Protein AF-A0A0M1JIR4-F1 (afdb_monomer)

Sequence (142 aa):
MNTQDIANEKIGNKNISNISNISNSISNQDIFDENAWYAIRTLYLWGQNSNGANVIEERIVAFKAPSYMDAFTKAQEEAEDYAVSGGTEQAYTIHPNQLSYHLDAGELIDGHEVWSELFATEESLDEFYENRYVRYEYQPDP

Radius of gyration: 24.9 Å; Cα contacts (8 Å, |Δi|>4): 207; chains: 1; bounding box: 82×45×40 Å

Foldseek 3Di:
DDDDDDDDDDDDDDDPPPPPPPDPPPDPDFQFDQAWKKKKWKKWFPDADPVRFTKMKIWIWMARGRGVVRVVVVVVVLQQCCQVVVPDPHGIDIDPDMDMDTDPDDDDDHRDTPDMDMDTHNDDPVRCCCVPPPVPDDDDDD

Solvent-accessible surface area (backbone atoms only — not comparable to full-atom values): 8996 Å² total; per-residue (Å²): 139,80,94,76,88,84,74,94,80,89,83,78,95,73,81,94,79,76,75,90,82,78,82,83,71,82,74,90,63,79,75,76,34,83,82,34,36,32,36,37,39,43,37,32,38,70,48,62,51,101,86,69,30,29,31,35,35,45,36,28,33,30,29,70,24,38,41,72,67,55,30,48,54,54,48,50,55,51,49,56,50,46,30,63,64,73,76,57,102,58,66,39,48,70,53,89,73,65,49,81,38,84,45,98,64,78,95,77,58,74,71,35,75,78,46,74,49,80,43,80,36,87,54,53,73,66,55,46,46,41,63,75,64,53,72,76,61,83,75,77,83,130

pLDDT: mean 81.85, std 22.06, range [30.75, 98.38]

Structure (mmCIF, N/CA/C/O backbone):
data_AF-A0A0M1JIR4-F1
#
_entry.id   AF-A0A0M1JIR4-F1
#
loop_
_atom_site.group_PDB
_atom_site.id
_atom_site.type_symbol
_atom_site.label_atom_id
_atom_site.label_alt_id
_atom_site.label_comp_id
_atom_site.label_asym_id
_atom_site.label_entity_id
_atom_site.label_seq_id
_atom_site.pdbx_PDB_ins_code
_atom_site.Cartn_x
_atom_site.Cartn_y
_atom_site.Cartn_z
_atom_site.occupancy
_atom_site.B_iso_or_equiv
_atom_site.auth_seq_id
_atom_site.auth_comp_id
_atom_site.auth_asym_id
_atom_site.auth_atom_id
_atom_site.pdbx_PDB_model_num
ATOM 1 N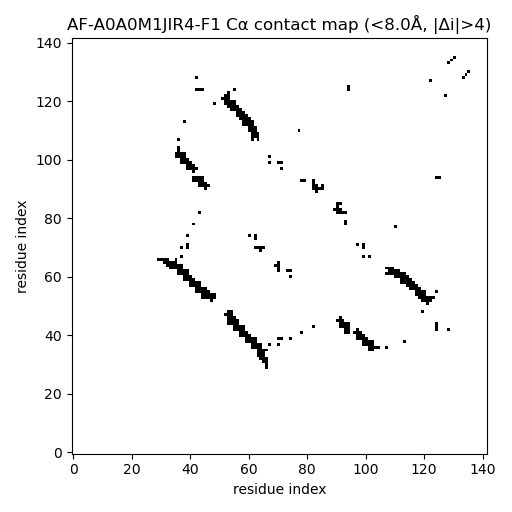 N . MET A 1 1 ? 56.106 7.638 -23.853 1.00 3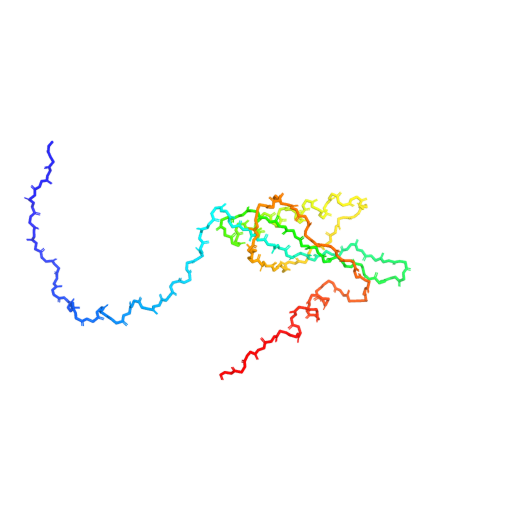6.94 1 MET A N 1
ATOM 2 C CA . MET A 1 1 ? 56.355 6.190 -24.015 1.00 36.94 1 MET A CA 1
ATOM 3 C C . MET A 1 1 ? 56.759 5.668 -22.651 1.00 36.94 1 MET A C 1
ATOM 5 O O . MET A 1 1 ? 57.564 6.314 -21.995 1.00 36.94 1 MET A O 1
ATOM 9 N N . ASN A 1 2 ? 56.022 4.667 -22.184 1.00 34.62 2 ASN A N 1
ATOM 10 C CA . ASN A 1 2 ? 55.667 4.435 -20.787 1.00 34.62 2 ASN A CA 1
ATOM 11 C C . ASN A 1 2 ? 56.575 3.381 -20.133 1.00 34.62 2 ASN A C 1
ATOM 13 O O . ASN A 1 2 ? 57.056 2.475 -20.807 1.00 34.62 2 ASN A O 1
ATOM 17 N N . THR A 1 3 ? 56.780 3.534 -18.830 1.00 31.47 3 THR A N 1
ATOM 18 C CA . THR A 1 3 ? 57.535 2.672 -17.916 1.00 31.47 3 THR A CA 1
ATOM 19 C C . THR A 1 3 ? 57.055 1.217 -17.964 1.00 31.47 3 THR A C 1
ATOM 21 O O . THR A 1 3 ? 56.016 0.887 -17.395 1.00 31.47 3 THR A O 1
ATOM 24 N N . GLN A 1 4 ? 57.830 0.350 -18.612 1.00 39.50 4 GLN A N 1
ATOM 25 C CA . GLN A 1 4 ? 57.913 -1.070 -18.277 1.00 39.50 4 GLN A CA 1
ATOM 26 C C . GLN A 1 4 ? 59.264 -1.320 -17.597 1.00 39.50 4 GLN A C 1
ATOM 28 O O . GLN A 1 4 ? 60.262 -0.684 -17.930 1.00 39.50 4 GLN A O 1
ATOM 33 N N . ASP A 1 5 ? 59.245 -2.252 -16.650 1.00 42.22 5 ASP A N 1
ATOM 34 C CA . ASP A 1 5 ? 60.397 -2.961 -16.090 1.00 42.22 5 ASP A CA 1
ATOM 35 C C . ASP A 1 5 ? 61.250 -2.240 -15.041 1.00 42.22 5 ASP A C 1
ATOM 37 O O . ASP A 1 5 ? 62.431 -1.966 -15.236 1.00 42.22 5 ASP A O 1
ATOM 41 N N . ILE A 1 6 ? 60.682 -2.086 -13.838 1.00 41.53 6 ILE A N 1
ATOM 42 C CA . ILE A 1 6 ? 61.466 -2.237 -12.604 1.00 41.53 6 ILE A CA 1
ATOM 43 C C . ILE A 1 6 ? 60.761 -3.224 -11.664 1.00 41.53 6 ILE A C 1
ATOM 45 O O . ILE A 1 6 ? 59.832 -2.890 -10.938 1.00 41.53 6 ILE A O 1
ATOM 49 N N . ALA A 1 7 ? 61.281 -4.448 -11.730 1.00 32.91 7 ALA A N 1
ATOM 50 C CA . ALA A 1 7 ? 61.601 -5.337 -10.619 1.00 32.91 7 ALA A CA 1
ATOM 51 C C . ALA A 1 7 ? 60.476 -5.825 -9.687 1.00 32.91 7 ALA A C 1
ATOM 53 O O . ALA A 1 7 ? 60.165 -5.254 -8.646 1.00 32.91 7 ALA A O 1
ATOM 54 N N . ASN A 1 8 ? 60.020 -7.031 -10.027 1.00 36.94 8 ASN A N 1
ATOM 55 C CA . ASN A 1 8 ? 59.874 -8.168 -9.118 1.00 36.94 8 ASN A CA 1
ATOM 56 C C . ASN A 1 8 ? 60.825 -8.122 -7.903 1.00 36.94 8 ASN A C 1
ATOM 58 O O . ASN A 1 8 ? 62.025 -8.303 -8.078 1.00 36.94 8 ASN A O 1
ATOM 62 N N . GLU A 1 9 ? 60.286 -8.002 -6.688 1.00 37.22 9 GLU A N 1
ATOM 63 C CA . GLU A 1 9 ? 60.645 -8.855 -5.543 1.00 37.22 9 GLU A CA 1
ATOM 64 C C . GLU A 1 9 ? 59.787 -8.530 -4.308 1.00 37.22 9 GLU A C 1
ATOM 66 O O . GLU A 1 9 ? 59.556 -7.372 -3.977 1.00 37.22 9 GLU A O 1
ATOM 71 N N . LYS A 1 10 ? 59.408 -9.590 -3.580 1.00 42.66 10 LYS A N 1
ATOM 72 C CA . LYS A 1 10 ? 58.785 -9.615 -2.241 1.00 42.66 10 LYS A CA 1
ATOM 73 C C . LYS A 1 10 ? 57.308 -9.230 -2.131 1.00 42.66 10 LYS A C 1
ATOM 75 O O . LYS A 1 10 ? 56.999 -8.177 -1.596 1.00 42.66 10 LYS A O 1
ATOM 80 N N . ILE A 1 11 ? 56.420 -10.202 -2.353 1.00 38.59 11 ILE A N 1
ATOM 81 C CA . ILE A 1 11 ? 55.449 -10.587 -1.311 1.00 38.59 11 ILE A CA 1
ATOM 82 C C . ILE A 1 11 ? 55.380 -12.117 -1.284 1.00 38.59 11 ILE A C 1
ATOM 84 O O . ILE A 1 11 ? 55.280 -12.773 -2.315 1.00 38.59 11 ILE A O 1
ATOM 88 N N . GLY A 1 12 ? 55.567 -12.671 -0.089 1.00 30.75 12 GLY A N 1
ATOM 89 C CA . GLY A 1 12 ? 55.871 -14.073 0.135 1.00 30.75 12 GLY A CA 1
ATOM 90 C C . GLY A 1 12 ? 54.737 -15.049 -0.162 1.00 30.75 12 GLY A C 1
ATOM 91 O O . GLY A 1 12 ? 53.553 -14.737 -0.062 1.00 30.75 12 GLY A O 1
ATOM 92 N N . ASN A 1 13 ? 55.175 -16.278 -0.426 1.00 44.44 13 ASN A N 1
ATOM 93 C CA . ASN A 1 13 ? 54.428 -17.521 -0.299 1.00 44.44 13 ASN A CA 1
ATOM 94 C C . ASN A 1 13 ? 53.474 -17.503 0.908 1.00 44.44 13 ASN A C 1
ATOM 96 O O . ASN A 1 13 ? 53.901 -17.674 2.051 1.00 44.44 13 ASN A O 1
ATOM 100 N N . LYS A 1 14 ? 52.172 -17.389 0.645 1.00 38.50 14 LYS A N 1
ATOM 101 C CA . LYS A 1 14 ? 51.122 -17.887 1.536 1.00 38.50 14 LYS A CA 1
ATOM 102 C C . LYS A 1 14 ? 50.100 -18.668 0.710 1.00 38.50 14 LYS A C 1
ATOM 104 O O . LYS A 1 14 ? 49.257 -18.089 0.043 1.00 38.50 14 LYS A O 1
ATOM 109 N N . ASN A 1 15 ? 50.232 -19.993 0.781 1.00 41.34 15 ASN A N 1
ATOM 110 C CA . ASN A 1 15 ? 49.181 -21.009 0.667 1.00 41.34 15 ASN A CA 1
ATOM 111 C C . ASN A 1 15 ? 48.072 -20.769 -0.375 1.00 41.34 15 ASN A C 1
ATOM 113 O O . ASN A 1 15 ? 46.952 -20.402 -0.031 1.00 41.34 15 ASN A O 1
ATOM 117 N N . ILE A 1 16 ? 48.354 -21.116 -1.633 1.00 45.16 16 ILE A N 1
ATOM 118 C CA . ILE A 1 16 ? 47.368 -21.203 -2.726 1.00 45.16 16 ILE A CA 1
ATOM 119 C C . ILE A 1 16 ? 46.757 -22.619 -2.788 1.00 45.16 16 ILE A C 1
ATOM 121 O O . ILE A 1 16 ? 46.729 -23.254 -3.835 1.00 45.16 16 ILE A O 1
ATOM 125 N N . SER A 1 17 ? 46.305 -23.168 -1.658 1.00 40.88 17 SER A N 1
ATOM 126 C CA . SER A 1 17 ? 45.711 -24.519 -1.636 1.00 40.88 17 SER A CA 1
ATOM 127 C C . SER A 1 17 ? 44.401 -24.653 -0.860 1.00 40.88 17 SER A C 1
ATOM 129 O O . SER A 1 17 ? 43.886 -25.758 -0.768 1.00 40.88 17 SER A O 1
ATOM 131 N N . ASN A 1 18 ? 43.807 -23.555 -0.377 1.00 42.06 18 ASN A N 1
ATOM 132 C CA . ASN A 1 18 ? 42.547 -23.605 0.384 1.00 42.06 18 ASN A CA 1
ATOM 133 C C . ASN A 1 18 ? 41.409 -22.719 -0.162 1.00 42.06 18 ASN A C 1
ATOM 135 O O . ASN A 1 18 ? 40.420 -22.520 0.534 1.00 42.06 18 ASN A O 1
ATOM 139 N N . ILE A 1 19 ? 41.498 -22.202 -1.394 1.00 43.16 19 ILE A N 1
ATOM 140 C CA . ILE A 1 19 ? 40.453 -21.313 -1.960 1.00 43.16 19 ILE A CA 1
ATOM 141 C C . ILE A 1 19 ? 39.457 -22.070 -2.866 1.00 43.16 19 ILE A C 1
ATOM 143 O O . ILE A 1 19 ? 38.499 -21.495 -3.360 1.00 43.16 19 ILE A O 1
ATOM 147 N N . SER A 1 20 ? 39.591 -23.386 -3.045 1.00 42.81 20 SER A N 1
ATOM 148 C CA . SER A 1 20 ? 38.693 -24.146 -3.930 1.00 42.81 20 SER A CA 1
ATOM 149 C C . SER A 1 20 ? 37.373 -24.615 -3.297 1.00 42.81 20 SER A C 1
ATOM 151 O O . SER A 1 20 ? 36.636 -25.324 -3.967 1.00 42.81 20 SER A O 1
ATOM 153 N N . ASN A 1 21 ? 37.048 -24.239 -2.051 1.00 43.91 21 ASN A N 1
ATOM 154 C CA . ASN A 1 21 ? 35.856 -24.754 -1.350 1.00 43.91 21 ASN A CA 1
ATOM 155 C C . ASN A 1 21 ? 34.910 -23.681 -0.773 1.00 43.91 21 ASN A C 1
ATOM 157 O O . ASN A 1 21 ? 34.050 -24.010 0.039 1.00 43.91 21 ASN A O 1
ATOM 161 N N . ILE A 1 22 ? 35.019 -22.414 -1.188 1.00 46.78 22 ILE A N 1
ATOM 162 C CA . ILE A 1 22 ? 34.052 -21.366 -0.807 1.00 46.78 22 ILE A CA 1
ATOM 163 C C . ILE A 1 22 ? 33.712 -20.522 -2.038 1.00 46.78 22 ILE A C 1
ATOM 165 O O . ILE A 1 22 ? 34.171 -19.397 -2.192 1.00 46.78 22 ILE A O 1
ATOM 169 N N . SER A 1 23 ? 32.927 -21.084 -2.952 1.00 40.81 23 SER A N 1
ATOM 170 C CA . SER A 1 23 ? 32.302 -20.311 -4.036 1.00 40.81 23 SER A CA 1
ATOM 171 C C . SER A 1 23 ? 30.862 -20.736 -4.334 1.00 40.81 23 SER A C 1
ATOM 173 O O . SER A 1 23 ? 30.313 -20.344 -5.354 1.00 40.81 23 SER A O 1
ATOM 175 N N . ASN A 1 24 ? 30.223 -21.463 -3.409 1.00 43.62 24 ASN A N 1
ATOM 176 C CA . ASN A 1 24 ? 28.778 -21.725 -3.423 1.00 43.62 24 ASN A CA 1
ATOM 177 C C . ASN A 1 24 ? 28.061 -21.029 -2.254 1.00 43.62 24 ASN A C 1
ATOM 179 O O . ASN A 1 24 ? 27.120 -21.568 -1.679 1.00 43.62 24 ASN A O 1
ATOM 183 N N . SER A 1 25 ? 28.498 -19.824 -1.884 1.00 46.56 25 SER A N 1
ATOM 184 C CA . SER A 1 25 ? 27.621 -18.878 -1.195 1.00 46.56 25 SER A CA 1
ATOM 185 C C . SER A 1 25 ? 26.932 -18.061 -2.279 1.00 46.56 25 SER A C 1
ATOM 187 O O . SER A 1 25 ? 27.531 -17.134 -2.824 1.00 46.56 25 SER A O 1
ATOM 189 N N . ILE A 1 26 ? 25.718 -18.472 -2.640 1.00 46.25 26 ILE A N 1
ATOM 190 C CA . ILE A 1 26 ? 24.810 -17.712 -3.499 1.00 46.25 26 ILE A CA 1
ATOM 191 C C . ILE A 1 26 ? 24.773 -16.289 -2.941 1.00 46.25 26 ILE A C 1
ATOM 193 O O . ILE A 1 26 ? 24.303 -16.054 -1.829 1.00 46.25 26 ILE A O 1
ATOM 197 N N . SER A 1 27 ? 25.379 -15.356 -3.667 1.00 44.69 27 SER A N 1
ATOM 198 C CA . SER A 1 27 ? 25.300 -13.944 -3.347 1.00 44.69 27 SER A CA 1
ATOM 199 C C . SER A 1 27 ? 23.848 -13.523 -3.534 1.00 44.69 27 SER A C 1
ATOM 201 O O . SER A 1 27 ? 23.337 -13.621 -4.649 1.00 44.69 27 SER A O 1
ATOM 203 N N . ASN A 1 28 ? 23.219 -13.037 -2.463 1.00 47.50 28 ASN A N 1
ATOM 204 C CA . ASN A 1 28 ? 22.046 -12.160 -2.500 1.00 47.50 28 ASN A CA 1
ATOM 205 C C . ASN A 1 28 ? 22.405 -10.866 -3.256 1.00 47.50 28 ASN A C 1
ATOM 207 O O . ASN A 1 28 ? 22.523 -9.799 -2.661 1.00 47.50 28 ASN A O 1
ATOM 211 N N . GLN A 1 29 ? 22.703 -10.967 -4.549 1.00 52.81 29 GLN A N 1
ATOM 212 C CA . GLN A 1 29 ? 22.689 -9.817 -5.432 1.00 52.81 29 GLN A CA 1
ATOM 213 C C . GLN A 1 29 ? 21.237 -9.630 -5.834 1.00 52.81 29 GLN A C 1
ATOM 215 O O . GLN A 1 29 ? 20.671 -10.501 -6.494 1.00 52.81 29 GLN A O 1
ATOM 220 N N . ASP A 1 30 ? 20.655 -8.512 -5.404 1.00 60.69 30 ASP A N 1
ATOM 221 C CA . ASP A 1 30 ? 19.454 -7.952 -6.009 1.00 60.69 30 ASP A CA 1
ATOM 222 C C . ASP A 1 30 ? 19.593 -8.094 -7.527 1.00 60.69 30 ASP A C 1
ATOM 224 O O . ASP A 1 30 ? 20.554 -7.595 -8.125 1.00 60.69 30 ASP A O 1
ATOM 228 N N . ILE A 1 31 ? 18.702 -8.873 -8.138 1.00 65.81 31 ILE A N 1
ATOM 229 C CA . ILE A 1 31 ? 18.722 -9.081 -9.581 1.00 65.81 31 ILE A CA 1
ATOM 230 C C . ILE A 1 31 ? 18.280 -7.757 -10.189 1.00 65.81 31 ILE A C 1
ATOM 232 O O . ILE A 1 31 ? 17.097 -7.433 -10.204 1.00 65.81 31 ILE A O 1
ATOM 236 N N . PHE A 1 32 ? 19.259 -6.971 -10.625 1.00 78.94 32 PHE A N 1
ATOM 237 C CA . PHE A 1 32 ? 19.016 -5.728 -11.332 1.00 78.94 32 PHE A CA 1
ATOM 238 C C . PHE A 1 32 ? 18.412 -6.058 -12.699 1.00 78.94 32 PHE A C 1
ATOM 240 O O . PHE A 1 32 ? 19.088 -6.639 -13.552 1.00 78.94 32 PHE A O 1
ATOM 247 N N . ASP A 1 33 ? 17.155 -5.681 -12.904 1.00 85.94 33 ASP A N 1
ATOM 248 C CA . ASP A 1 33 ? 16.455 -5.825 -14.180 1.00 85.94 33 ASP A CA 1
ATOM 249 C C . ASP A 1 33 ? 15.653 -4.556 -14.460 1.00 85.94 33 ASP A C 1
ATOM 251 O O . ASP A 1 33 ? 14.630 -4.300 -13.837 1.00 85.94 33 ASP A O 1
ATOM 255 N N . GLU A 1 34 ? 16.102 -3.762 -15.433 1.00 87.19 34 GLU A N 1
ATOM 256 C CA . GLU A 1 34 ? 15.456 -2.507 -15.839 1.00 87.19 34 GLU A CA 1
ATOM 257 C C . GLU A 1 34 ? 13.999 -2.671 -16.304 1.00 87.19 34 GLU A C 1
ATOM 259 O O . GLU A 1 34 ? 13.272 -1.681 -16.420 1.00 87.19 34 GLU A O 1
ATOM 264 N N . ASN A 1 35 ? 13.570 -3.905 -16.582 1.00 89.88 35 ASN A N 1
ATOM 265 C CA . ASN A 1 35 ? 12.212 -4.240 -16.984 1.00 89.88 35 ASN A CA 1
ATOM 266 C C . ASN A 1 35 ? 11.379 -4.895 -15.880 1.00 89.88 35 ASN A C 1
ATOM 268 O O . ASN A 1 35 ? 10.216 -5.212 -16.137 1.00 89.88 35 ASN A O 1
ATOM 272 N N . ALA A 1 36 ? 11.927 -5.048 -14.674 1.00 94.25 36 ALA A N 1
ATOM 273 C CA . ALA A 1 36 ? 11.199 -5.619 -13.556 1.00 94.25 36 ALA A CA 1
ATOM 274 C C . ALA A 1 36 ? 10.028 -4.734 -13.114 1.00 94.25 36 ALA A C 1
ATOM 276 O O . ALA A 1 36 ? 10.046 -3.496 -13.184 1.00 94.25 36 ALA A O 1
ATOM 277 N N . TRP A 1 37 ? 9.003 -5.422 -12.623 1.00 96.94 37 TRP A N 1
ATOM 278 C CA . TRP A 1 37 ? 7.801 -4.831 -12.069 1.00 96.94 37 TRP A CA 1
ATOM 279 C C . TRP A 1 37 ? 7.628 -5.268 -10.627 1.00 96.94 37 TRP A C 1
ATOM 281 O O . TRP A 1 37 ? 7.804 -6.438 -10.282 1.00 96.94 37 TRP A O 1
ATOM 291 N N . TYR A 1 38 ? 7.233 -4.316 -9.794 1.00 97.06 38 TYR A N 1
ATOM 292 C CA . TYR A 1 38 ? 6.964 -4.550 -8.387 1.00 97.06 38 TYR A CA 1
ATOM 293 C C . TYR A 1 38 ? 5.600 -3.979 -8.033 1.00 97.06 38 TYR A C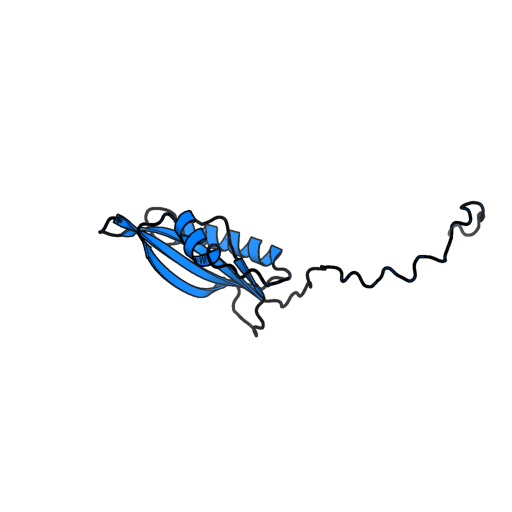 1
ATOM 295 O O . TYR A 1 38 ? 5.298 -2.846 -8.395 1.00 97.06 38 TYR A O 1
ATOM 303 N N . ALA A 1 39 ? 4.783 -4.742 -7.317 1.00 97.75 39 ALA A N 1
ATOM 304 C CA . ALA A 1 39 ? 3.597 -4.219 -6.654 1.00 97.75 39 ALA A CA 1
ATOM 305 C C . ALA A 1 39 ? 3.955 -3.872 -5.213 1.00 97.75 39 ALA A C 1
ATOM 307 O O . ALA A 1 39 ? 4.483 -4.723 -4.498 1.00 97.75 39 ALA A O 1
ATOM 308 N N . ILE A 1 40 ? 3.642 -2.657 -4.776 1.00 98.31 40 ILE A N 1
ATOM 309 C CA . ILE A 1 40 ? 3.842 -2.227 -3.394 1.00 98.31 40 ILE A CA 1
ATOM 310 C C . ILE A 1 40 ? 2.482 -2.050 -2.729 1.00 98.31 40 ILE A C 1
ATOM 312 O O . ILE A 1 40 ? 1.634 -1.315 -3.233 1.00 98.31 40 ILE A O 1
ATOM 316 N N . ARG A 1 41 ? 2.277 -2.740 -1.603 1.00 98.38 41 ARG A N 1
ATOM 317 C CA . ARG A 1 41 ? 1.120 -2.547 -0.724 1.00 98.38 41 ARG A CA 1
ATOM 318 C C . ARG A 1 41 ? 1.414 -1.444 0.284 1.00 98.38 41 ARG A C 1
ATOM 320 O O . ARG A 1 41 ? 2.377 -1.559 1.047 1.00 98.38 41 ARG A O 1
ATOM 327 N N . THR A 1 42 ? 0.499 -0.489 0.371 1.00 98.19 42 THR A N 1
ATOM 328 C CA . THR A 1 42 ? 0.489 0.589 1.361 1.00 98.19 42 THR A CA 1
ATOM 329 C C . THR A 1 42 ? -0.855 0.608 2.085 1.00 98.19 42 THR A C 1
ATOM 331 O O . THR A 1 42 ? -1.894 0.322 1.487 1.00 98.19 42 THR A O 1
ATOM 334 N N . LEU A 1 43 ? -0.834 0.913 3.386 1.00 98.25 43 LEU A N 1
ATOM 335 C CA . LEU A 1 43 ? -2.050 1.128 4.168 1.00 98.25 43 LEU A CA 1
ATOM 336 C C . LEU A 1 43 ? -2.224 2.606 4.498 1.00 98.25 43 LEU A C 1
ATOM 338 O O . LEU A 1 43 ? -1.258 3.273 4.878 1.00 98.25 43 LEU A O 1
ATOM 342 N N . TYR A 1 44 ? -3.467 3.070 4.439 1.00 97.19 44 TYR A N 1
ATOM 343 C CA . TYR A 1 44 ? -3.840 4.443 4.759 1.00 97.19 44 TYR A CA 1
ATOM 344 C C . TYR A 1 44 ? -4.977 4.451 5.774 1.00 97.19 44 TYR A C 1
ATOM 346 O O . TYR A 1 44 ? -5.968 3.751 5.598 1.00 97.19 44 TYR A O 1
ATOM 354 N N . LEU A 1 45 ? -4.884 5.285 6.805 1.00 96.19 45 LEU A N 1
ATOM 355 C CA . LEU A 1 45 ? -6.034 5.668 7.617 1.00 96.19 45 LEU A CA 1
ATOM 356 C C . LEU A 1 45 ? -6.672 6.912 6.996 1.00 96.19 45 LEU A C 1
ATOM 358 O O . LEU A 1 45 ? -6.105 8.007 7.056 1.00 96.19 45 LEU A O 1
ATOM 362 N N . TRP A 1 46 ? -7.861 6.728 6.428 1.00 91.69 46 TRP A N 1
ATOM 363 C CA . TRP A 1 46 ? -8.656 7.793 5.814 1.00 91.69 46 TRP A CA 1
ATOM 364 C C . TRP A 1 46 ? -9.332 8.696 6.844 1.00 91.69 46 TRP A C 1
ATOM 366 O O . TRP A 1 46 ? -9.572 9.873 6.587 1.00 91.69 46 TRP A O 1
ATOM 376 N N . GLY A 1 47 ? -9.665 8.143 8.010 1.00 92.56 47 GLY A N 1
ATOM 377 C CA . GLY A 1 47 ? -10.388 8.841 9.067 1.00 92.56 47 GLY A CA 1
ATOM 378 C C . GLY A 1 47 ? -11.371 7.914 9.768 1.00 92.56 47 GLY A C 1
ATOM 379 O O . GLY A 1 47 ? -11.125 6.715 9.875 1.00 92.56 47 GLY A O 1
ATOM 380 N N . GLN A 1 48 ? -12.490 8.468 10.235 1.00 94.44 48 GLN A N 1
ATOM 381 C CA . GLN A 1 48 ? -13.551 7.722 10.913 1.00 94.44 48 GLN A CA 1
ATOM 382 C C . GLN A 1 48 ? -14.889 7.890 10.196 1.00 94.44 48 GLN A C 1
ATOM 384 O O . GLN A 1 48 ? -15.212 8.968 9.697 1.00 94.44 48 GLN A O 1
ATOM 389 N N . ASN A 1 49 ? -15.683 6.820 10.152 1.00 93.94 49 ASN A N 1
ATOM 390 C CA . ASN A 1 49 ? -17.046 6.872 9.630 1.00 93.94 49 ASN A CA 1
ATOM 391 C C . ASN A 1 49 ? -18.041 7.400 10.686 1.00 93.94 49 ASN A C 1
ATOM 393 O O . ASN A 1 49 ? -17.681 7.705 11.823 1.00 93.94 49 ASN A O 1
ATOM 397 N N . SER A 1 50 ? -19.327 7.483 10.330 1.00 96.06 50 SER A N 1
ATOM 398 C CA . SER A 1 50 ? -20.376 8.035 11.207 1.00 96.06 50 SER A CA 1
ATOM 399 C C . SER A 1 50 ? -20.592 7.276 12.521 1.00 96.06 50 SER A C 1
ATOM 401 O O . SER A 1 50 ? -21.227 7.813 13.425 1.00 96.06 50 SER A O 1
ATOM 403 N N . ASN A 1 51 ? -20.111 6.036 12.623 1.00 95.69 51 ASN A N 1
ATOM 404 C CA . ASN A 1 51 ? -20.236 5.208 13.821 1.00 95.69 51 ASN A CA 1
ATOM 405 C C . ASN A 1 51 ? -18.996 5.299 14.725 1.00 95.69 51 ASN A C 1
ATOM 407 O O . ASN A 1 51 ? -18.980 4.665 15.774 1.00 95.69 51 ASN A O 1
ATOM 411 N N . GLY A 1 52 ? -17.982 6.077 14.333 1.00 96.19 52 GLY A N 1
ATOM 412 C CA . GLY A 1 52 ? -16.714 6.206 15.053 1.00 96.19 52 GLY A CA 1
ATOM 413 C C . GLY A 1 52 ? -15.654 5.174 14.661 1.00 96.19 52 GLY A C 1
ATOM 414 O O . GLY A 1 52 ? -14.517 5.308 15.100 1.00 96.19 52 GLY A O 1
ATOM 415 N N . ALA A 1 53 ? -15.985 4.201 13.807 1.00 97.50 53 ALA A N 1
ATOM 416 C CA . ALA A 1 53 ? -15.024 3.210 13.333 1.00 97.50 53 ALA A CA 1
ATOM 417 C C . ALA A 1 53 ? -14.013 3.851 12.371 1.00 97.50 53 ALA A C 1
ATOM 419 O O . ALA A 1 53 ? -14.394 4.636 11.493 1.00 97.50 53 ALA A O 1
ATOM 420 N N . ASN A 1 54 ? -12.743 3.476 12.505 1.00 97.50 54 ASN A N 1
ATOM 421 C CA . ASN A 1 54 ? -11.676 3.851 11.588 1.00 97.50 54 ASN A CA 1
ATOM 422 C C . ASN A 1 54 ? -11.936 3.261 10.197 1.00 97.50 54 ASN A C 1
ATOM 424 O O . ASN A 1 54 ? -12.404 2.129 10.055 1.00 97.50 54 ASN A O 1
ATOM 428 N N . VAL A 1 55 ? -11.620 4.043 9.169 1.00 96.88 55 VAL A N 1
ATOM 429 C CA . VAL A 1 55 ? -11.664 3.632 7.767 1.00 96.88 55 VAL A CA 1
ATOM 430 C C . VAL A 1 55 ? -10.232 3.492 7.277 1.00 96.88 55 VAL A C 1
ATOM 432 O O . VAL A 1 55 ? -9.514 4.486 7.162 1.00 96.88 55 VAL A O 1
ATOM 435 N N . ILE A 1 56 ? -9.821 2.256 7.020 1.00 97.94 56 ILE A N 1
ATOM 436 C CA . ILE A 1 56 ? -8.478 1.920 6.550 1.00 97.94 56 ILE A CA 1
ATOM 437 C C . ILE A 1 56 ? -8.570 1.477 5.096 1.00 97.94 56 ILE A C 1
ATOM 439 O O . ILE A 1 56 ? -9.417 0.658 4.760 1.00 97.94 56 ILE A O 1
ATOM 443 N N . GLU A 1 57 ? -7.695 1.992 4.245 1.00 97.38 57 GLU A N 1
ATOM 444 C CA . GLU A 1 57 ? -7.517 1.515 2.878 1.00 97.38 57 GLU A CA 1
ATOM 445 C C . GLU A 1 57 ? -6.271 0.639 2.787 1.00 97.38 57 GLU A C 1
ATOM 447 O O . GLU A 1 57 ? -5.196 1.026 3.249 1.00 97.38 57 GLU A O 1
ATOM 452 N N . GLU A 1 58 ? -6.408 -0.521 2.157 1.00 98.06 58 GLU A N 1
ATOM 453 C CA . GLU A 1 58 ? -5.296 -1.274 1.591 1.00 98.06 58 GLU A CA 1
ATOM 454 C C . GLU A 1 58 ? -5.224 -0.968 0.100 1.00 98.06 58 GLU A C 1
ATOM 456 O O . GLU A 1 58 ? -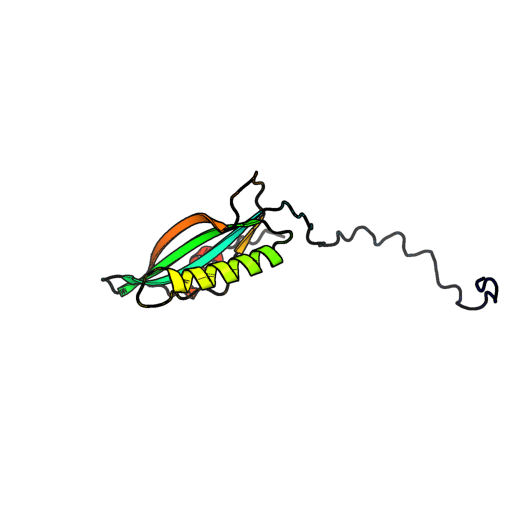6.156 -1.293 -0.635 1.00 98.06 58 GLU A O 1
ATOM 461 N N . ARG A 1 59 ? -4.115 -0.384 -0.353 1.00 97.62 59 ARG A N 1
ATOM 462 C CA . ARG A 1 59 ? -3.909 -0.052 -1.763 1.00 97.62 59 ARG A CA 1
ATOM 463 C C . ARG A 1 59 ? -2.609 -0.656 -2.268 1.00 97.62 59 ARG A C 1
ATOM 465 O O . ARG A 1 59 ? -1.587 -0.618 -1.581 1.00 97.62 59 ARG A O 1
ATOM 472 N N . ILE A 1 60 ? -2.656 -1.239 -3.461 1.00 98.25 60 ILE A N 1
ATOM 473 C CA . ILE A 1 60 ? -1.520 -1.884 -4.117 1.00 98.25 60 ILE A CA 1
ATOM 474 C C . ILE A 1 60 ? -1.283 -1.207 -5.461 1.00 98.25 60 ILE A C 1
ATOM 476 O O . ILE A 1 60 ? -2.168 -1.197 -6.317 1.00 98.25 60 ILE A O 1
ATOM 480 N N . VAL A 1 61 ? -0.073 -0.691 -5.661 1.00 98.25 61 VAL A N 1
ATOM 481 C CA . VAL A 1 61 ? 0.322 0.026 -6.881 1.00 98.25 61 VAL A CA 1
ATOM 482 C C . VAL A 1 61 ? 1.529 -0.651 -7.519 1.00 98.25 61 VAL A C 1
ATOM 484 O O . VAL A 1 61 ? 2.455 -1.068 -6.823 1.00 98.25 61 VAL A O 1
ATOM 487 N N . ALA A 1 62 ? 1.507 -0.788 -8.843 1.00 97.94 62 ALA A N 1
ATOM 488 C CA . ALA A 1 62 ? 2.592 -1.354 -9.628 1.00 97.94 62 ALA A CA 1
ATOM 489 C C . ALA A 1 62 ? 3.581 -0.276 -10.087 1.00 97.94 62 ALA A C 1
ATOM 491 O O . ALA A 1 62 ? 3.193 0.752 -10.645 1.00 97.94 62 ALA A O 1
ATOM 492 N N . PHE A 1 63 ? 4.870 -0.564 -9.930 1.00 97.56 63 PHE A N 1
ATOM 493 C CA . PHE A 1 63 ? 5.971 0.301 -10.327 1.00 97.56 63 PHE A CA 1
ATOM 494 C C . PHE A 1 63 ? 6.965 -0.458 -11.189 1.00 97.56 63 PHE A C 1
ATOM 496 O O . PHE A 1 63 ? 7.382 -1.572 -10.854 1.00 97.56 63 PHE A O 1
ATOM 503 N N . LYS A 1 64 ? 7.392 0.187 -12.275 1.00 96.62 64 LYS A N 1
ATOM 504 C CA . LYS A 1 64 ? 8.554 -0.262 -13.039 1.00 96.62 64 LYS A CA 1
ATOM 505 C C . LYS A 1 64 ? 9.808 0.243 -12.337 1.00 96.62 64 LYS A C 1
ATOM 507 O O . LYS A 1 64 ? 9.970 1.457 -12.169 1.00 96.62 64 LYS A O 1
ATOM 512 N N . ALA A 1 65 ? 10.681 -0.663 -11.918 1.00 95.81 65 ALA A N 1
ATOM 513 C CA . ALA A 1 65 ? 11.892 -0.310 -11.187 1.00 95.81 65 ALA A CA 1
ATOM 514 C C . ALA A 1 65 ? 12.957 -1.397 -11.362 1.00 95.81 65 ALA A C 1
ATOM 516 O O . ALA A 1 65 ? 12.599 -2.560 -11.513 1.00 95.81 65 ALA A O 1
ATOM 517 N N . PRO A 1 66 ? 14.256 -1.061 -11.312 1.00 94.88 66 PRO A N 1
ATOM 518 C CA . PRO A 1 66 ? 15.302 -2.058 -11.486 1.00 94.88 66 PRO A CA 1
ATOM 519 C C . PRO A 1 66 ? 15.571 -2.905 -10.236 1.00 94.88 66 PRO A C 1
ATOM 521 O O . PRO A 1 66 ? 16.252 -3.925 -10.323 1.00 94.88 66 PRO A O 1
ATOM 524 N N . SER A 1 67 ? 15.043 -2.500 -9.079 1.00 94.06 67 SER A N 1
ATOM 525 C CA . SER A 1 67 ? 15.148 -3.217 -7.809 1.00 94.06 67 SER A CA 1
ATOM 526 C C . SER A 1 67 ? 13.915 -2.964 -6.933 1.00 94.06 67 SER A C 1
ATOM 528 O O . SER A 1 67 ? 13.187 -1.988 -7.139 1.00 94.06 67 SER A O 1
ATOM 530 N N . TYR A 1 68 ? 13.695 -3.803 -5.914 1.00 92.25 68 TYR A N 1
ATOM 531 C CA . TYR A 1 68 ? 12.622 -3.561 -4.941 1.00 92.25 68 TYR A CA 1
ATOM 532 C C . TYR A 1 68 ? 12.863 -2.290 -4.118 1.00 92.25 68 TYR A C 1
ATOM 534 O O . TYR A 1 68 ? 11.897 -1.641 -3.732 1.00 92.25 68 TYR A O 1
ATOM 542 N N . MET A 1 69 ? 14.122 -1.912 -3.861 1.00 94.12 69 MET A N 1
ATOM 543 C CA . MET A 1 69 ? 14.444 -0.674 -3.142 1.00 94.12 69 MET A CA 1
ATOM 544 C C . MET A 1 69 ? 14.023 0.552 -3.947 1.00 94.12 69 MET A C 1
ATOM 546 O O . MET A 1 69 ? 13.385 1.448 -3.400 1.00 94.12 69 MET A O 1
ATOM 550 N N . ASP A 1 70 ? 14.305 0.557 -5.252 1.00 95.56 70 ASP A N 1
ATOM 551 C CA . ASP A 1 70 ? 13.862 1.630 -6.144 1.00 95.56 70 ASP A CA 1
ATOM 552 C C . ASP A 1 70 ? 12.329 1.667 -6.246 1.00 95.56 70 ASP A C 1
ATOM 554 O O . ASP A 1 70 ? 11.732 2.743 -6.248 1.00 95.56 70 ASP A O 1
ATOM 558 N N . ALA A 1 71 ? 11.670 0.501 -6.268 1.00 96.31 71 ALA A N 1
ATOM 559 C CA . ALA A 1 71 ? 10.211 0.425 -6.225 1.00 96.31 71 ALA A CA 1
ATOM 560 C C . ALA A 1 71 ? 9.633 1.004 -4.923 1.00 96.31 71 ALA A C 1
ATOM 562 O O . ALA A 1 71 ? 8.652 1.739 -4.982 1.00 96.31 71 ALA A O 1
ATOM 563 N N . PHE A 1 72 ? 10.246 0.725 -3.767 1.00 96.31 72 PHE A N 1
ATOM 564 C CA . PHE A 1 72 ? 9.839 1.311 -2.486 1.00 96.31 72 PHE A CA 1
ATOM 565 C C . PHE A 1 72 ? 10.003 2.828 -2.469 1.00 96.31 72 PHE A C 1
ATOM 567 O O . PHE A 1 72 ? 9.107 3.520 -1.998 1.00 96.31 72 PHE A O 1
ATOM 574 N N . THR A 1 73 ? 11.104 3.366 -3.004 1.00 96.94 73 THR A N 1
ATOM 575 C CA . THR A 1 73 ? 11.278 4.824 -3.104 1.00 96.94 73 THR A CA 1
ATOM 576 C C . THR A 1 73 ? 10.152 5.456 -3.919 1.00 96.94 73 THR A C 1
ATOM 578 O O . THR A 1 73 ? 9.513 6.389 -3.442 1.00 96.94 73 THR A O 1
ATOM 581 N N . LYS A 1 74 ? 9.836 4.894 -5.093 1.00 97.75 74 LYS A N 1
ATOM 582 C CA . LYS A 1 74 ? 8.731 5.387 -5.933 1.00 97.75 74 LYS A CA 1
ATOM 583 C C . LYS A 1 74 ? 7.370 5.248 -5.250 1.00 97.75 74 LYS A C 1
ATOM 585 O O . LYS A 1 74 ? 6.540 6.142 -5.357 1.00 97.75 74 LYS A O 1
ATOM 590 N N . ALA A 1 75 ? 7.140 4.142 -4.548 1.00 97.69 75 ALA A N 1
ATOM 591 C CA . ALA A 1 75 ? 5.894 3.910 -3.830 1.00 97.69 75 ALA A CA 1
ATOM 592 C C . ALA A 1 75 ? 5.721 4.829 -2.622 1.00 97.69 75 ALA A C 1
ATOM 594 O O . ALA A 1 75 ? 4.599 5.215 -2.316 1.00 97.69 75 ALA A O 1
ATOM 595 N N . GLN A 1 76 ? 6.806 5.192 -1.938 1.00 97.25 76 GLN A N 1
ATOM 596 C CA . GLN A 1 76 ? 6.762 6.170 -0.857 1.00 97.25 76 GLN A CA 1
ATOM 597 C C . GLN A 1 76 ? 6.383 7.556 -1.391 1.00 97.25 76 GLN A C 1
ATOM 599 O O . GLN A 1 76 ? 5.473 8.175 -0.846 1.00 97.25 76 GLN A O 1
ATOM 604 N N . GLU A 1 77 ? 7.022 8.006 -2.476 1.00 96.94 77 GLU A N 1
ATOM 605 C CA . GLU A 1 77 ? 6.690 9.278 -3.138 1.00 96.94 77 GLU A CA 1
ATOM 606 C C . GLU A 1 77 ? 5.223 9.298 -3.601 1.00 96.94 77 GLU A C 1
ATOM 608 O O . GLU A 1 77 ? 4.480 10.227 -3.292 1.00 96.94 77 GLU A O 1
ATOM 613 N N . GLU A 1 78 ? 4.774 8.232 -4.273 1.00 96.62 78 GLU A N 1
ATOM 614 C CA . GLU A 1 78 ? 3.385 8.100 -4.722 1.00 96.62 78 GLU A CA 1
ATOM 615 C C . GLU A 1 78 ? 2.397 8.086 -3.552 1.00 96.62 78 GLU A C 1
ATOM 617 O O . GLU A 1 78 ? 1.359 8.744 -3.618 1.00 96.62 78 GLU A O 1
ATOM 622 N N . ALA A 1 79 ? 2.718 7.385 -2.462 1.00 95.88 79 ALA A N 1
ATOM 623 C CA . ALA A 1 79 ? 1.856 7.309 -1.293 1.00 95.88 79 ALA A CA 1
ATOM 624 C C . ALA A 1 79 ? 1.725 8.654 -0.570 1.00 95.88 79 ALA A C 1
ATOM 626 O O . ALA A 1 79 ? 0.631 8.986 -0.109 1.00 95.88 79 ALA A O 1
ATOM 627 N N . GLU A 1 80 ? 2.813 9.418 -0.470 1.00 94.94 80 GLU A N 1
ATOM 628 C CA . GLU A 1 80 ? 2.816 10.770 0.094 1.00 94.94 80 GLU A CA 1
ATOM 629 C C . GLU A 1 80 ? 1.967 11.723 -0.750 1.00 94.94 80 GLU A C 1
ATOM 631 O O . GLU A 1 80 ? 1.099 12.418 -0.211 1.00 94.94 80 GLU A O 1
ATOM 636 N N . ASP A 1 81 ? 2.144 11.692 -2.071 1.00 94.31 81 ASP A N 1
ATOM 637 C CA . ASP A 1 81 ? 1.341 12.486 -3.001 1.00 94.31 81 ASP A CA 1
ATOM 638 C C . ASP A 1 81 ? -0.144 12.098 -2.929 1.00 94.31 81 ASP A C 1
ATOM 640 O O . ASP A 1 81 ? -1.024 12.966 -2.867 1.00 94.31 81 ASP A O 1
ATOM 644 N N . TYR A 1 82 ? -0.449 10.800 -2.881 1.00 93.19 82 TYR A N 1
ATOM 645 C CA . TYR A 1 82 ? -1.812 10.286 -2.748 1.00 93.19 82 TYR A CA 1
ATOM 646 C C . TYR A 1 82 ? -2.469 10.731 -1.433 1.00 93.19 82 TYR A C 1
ATOM 648 O O . TYR A 1 82 ? -3.596 11.233 -1.437 1.00 93.19 82 TYR A O 1
ATOM 656 N N . ALA A 1 83 ? -1.747 10.627 -0.313 1.00 92.38 83 ALA A N 1
ATOM 657 C CA . ALA A 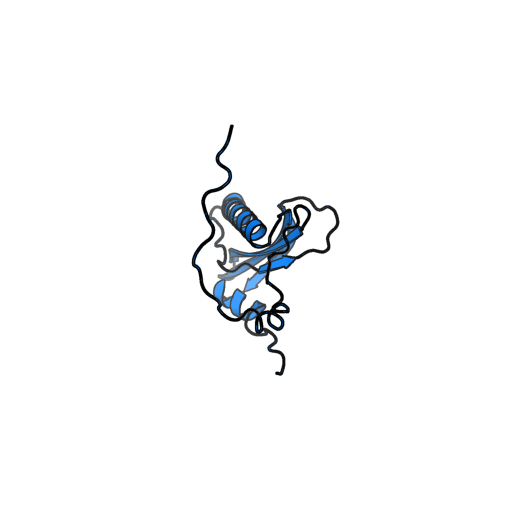1 83 ? -2.249 10.991 1.010 1.00 92.38 83 ALA A CA 1
ATOM 658 C C . ALA A 1 83 ? -2.623 12.476 1.129 1.00 92.38 83 ALA A C 1
ATOM 660 O O . ALA A 1 83 ? -3.489 12.824 1.934 1.00 92.38 83 ALA A O 1
ATOM 661 N N . VAL A 1 84 ? -1.995 13.346 0.333 1.00 89.88 84 VAL A N 1
ATOM 662 C CA . VAL A 1 84 ? -2.288 14.787 0.295 1.00 89.88 84 VAL A CA 1
ATOM 663 C C . VAL A 1 84 ? -3.335 15.138 -0.771 1.00 89.88 84 VAL A C 1
ATOM 665 O O . VAL A 1 84 ? -4.119 16.068 -0.580 1.00 89.88 84 VAL A O 1
ATOM 668 N N . SER A 1 85 ? -3.364 14.419 -1.895 1.00 81.31 85 SER A N 1
ATOM 669 C CA . SER A 1 85 ? -4.202 14.748 -3.061 1.00 81.31 85 SER A CA 1
ATOM 670 C C . SER A 1 85 ? -5.598 14.112 -3.061 1.00 81.31 85 SER A C 1
ATOM 672 O O . SER A 1 85 ? -6.438 14.519 -3.866 1.00 81.31 85 SER A O 1
ATOM 674 N N . GLY A 1 86 ? -5.881 13.180 -2.142 1.00 66.31 86 GLY A N 1
ATOM 675 C CA . GLY A 1 86 ? -7.114 12.377 -2.068 1.00 66.31 86 GLY A CA 1
ATOM 676 C C . GLY A 1 86 ? -8.448 13.126 -1.905 1.00 66.31 86 GLY A C 1
ATOM 677 O O . GLY A 1 86 ? -9.507 12.501 -1.924 1.00 66.31 86 GLY A O 1
ATOM 678 N N . GLY A 1 87 ? -8.438 14.458 -1.798 1.00 60.91 87 GLY A N 1
ATOM 679 C CA . GLY A 1 87 ? -9.645 15.289 -1.882 1.00 60.91 87 GLY A CA 1
ATOM 680 C C . GLY A 1 87 ? -10.437 15.434 -0.580 1.00 60.91 87 GLY A C 1
ATOM 681 O O . GLY A 1 87 ? -11.509 16.040 -0.586 1.00 60.91 87 GLY A O 1
ATOM 682 N N . THR A 1 88 ? -9.924 14.923 0.536 1.00 64.50 88 THR A N 1
ATOM 683 C CA . THR A 1 88 ? -10.438 15.199 1.880 1.00 64.50 88 THR A CA 1
ATOM 684 C C . THR A 1 88 ? -9.843 16.488 2.445 1.00 64.50 88 THR A C 1
ATOM 686 O O . THR A 1 88 ? -8.754 16.917 2.071 1.00 64.50 88 THR A O 1
ATOM 689 N N . GLU A 1 89 ? -10.545 17.120 3.390 1.00 67.25 89 GLU A N 1
ATOM 690 C CA . GLU A 1 89 ? -10.034 18.308 4.099 1.00 67.25 89 GLU A CA 1
ATOM 691 C C . GLU A 1 89 ? -8.787 18.003 4.956 1.00 67.25 89 GLU A C 1
ATOM 693 O O . GLU A 1 89 ? -8.091 18.919 5.394 1.00 67.25 89 GLU A O 1
ATOM 698 N N . GLN A 1 90 ? -8.497 16.720 5.189 1.00 72.50 90 GLN A N 1
ATOM 699 C CA . GLN A 1 90 ? -7.390 16.231 5.999 1.00 72.50 90 GLN A CA 1
ATOM 700 C C . GLN A 1 90 ? -6.604 15.160 5.239 1.00 72.50 90 GLN A C 1
ATOM 702 O O . GLN A 1 90 ? -7.206 14.267 4.647 1.00 72.50 90 GLN A O 1
ATOM 707 N N . ALA A 1 91 ? -5.273 15.244 5.287 1.00 83.19 91 ALA A N 1
ATOM 708 C CA . ALA A 1 91 ? -4.389 14.245 4.696 1.00 83.19 91 ALA A CA 1
ATOM 709 C C . ALA A 1 91 ? -4.536 12.879 5.385 1.00 83.19 91 ALA A C 1
ATOM 711 O O . ALA A 1 91 ? -4.721 12.809 6.607 1.00 83.19 91 ALA A O 1
ATOM 712 N N . TYR A 1 92 ? -4.416 11.803 4.611 1.00 91.06 92 TYR A N 1
ATOM 713 C CA . TYR A 1 92 ? -4.447 10.440 5.141 1.00 91.06 92 TYR A CA 1
ATOM 714 C C . TYR A 1 92 ? -3.180 10.136 5.939 1.00 91.06 92 TYR A C 1
ATOM 716 O O . TYR A 1 92 ? -2.093 10.621 5.623 1.00 91.06 92 TYR A O 1
ATOM 724 N N . THR A 1 93 ? -3.303 9.308 6.976 1.00 95.25 93 THR A N 1
ATOM 725 C CA . THR A 1 93 ? -2.117 8.801 7.685 1.00 95.25 93 THR A CA 1
ATOM 726 C C . THR A 1 93 ? -1.628 7.533 7.001 1.00 95.25 93 THR A C 1
ATOM 728 O O . THR A 1 93 ? -2.397 6.590 6.850 1.00 95.25 93 THR A O 1
ATOM 731 N N . ILE A 1 94 ? -0.358 7.506 6.602 1.00 96.94 94 ILE A N 1
ATOM 732 C CA . ILE A 1 94 ? 0.271 6.366 5.926 1.00 96.94 94 ILE A CA 1
ATOM 733 C C . ILE A 1 94 ? 0.902 5.451 6.977 1.00 96.94 94 ILE A C 1
ATOM 735 O O . ILE A 1 94 ? 1.605 5.926 7.871 1.00 96.94 94 ILE A O 1
ATOM 739 N N . HIS A 1 95 ? 0.681 4.143 6.869 1.00 97.88 95 HIS A N 1
ATOM 740 C CA . HIS A 1 95 ? 1.398 3.179 7.700 1.00 97.88 95 HIS A CA 1
ATOM 741 C C . HIS A 1 95 ? 2.859 3.053 7.224 1.00 97.88 95 HIS A C 1
ATOM 743 O O . HIS A 1 95 ? 3.082 2.900 6.022 1.00 97.88 95 HIS A O 1
ATOM 749 N N . PRO A 1 96 ? 3.863 3.065 8.121 1.00 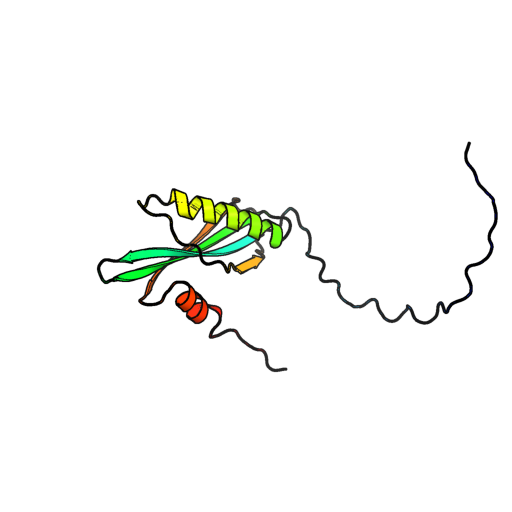96.25 96 PRO A N 1
ATOM 750 C CA . PRO A 1 96 ? 5.275 3.092 7.724 1.00 96.25 96 PRO A CA 1
ATOM 751 C C . PRO A 1 96 ? 5.762 1.790 7.075 1.00 96.25 96 PRO A C 1
ATOM 753 O O . PRO A 1 96 ? 6.727 1.806 6.316 1.00 96.25 96 PRO A O 1
ATOM 756 N N . ASN A 1 97 ? 5.119 0.656 7.372 1.00 95.62 97 ASN A N 1
ATOM 757 C CA . ASN A 1 97 ? 5.489 -0.620 6.766 1.00 95.62 97 ASN A CA 1
ATOM 758 C C . ASN A 1 97 ? 4.725 -0.834 5.460 1.00 95.62 97 ASN A C 1
ATOM 760 O O . ASN A 1 97 ? 3.500 -0.987 5.466 1.00 95.62 97 ASN A O 1
ATOM 764 N N . GLN A 1 98 ? 5.481 -0.929 4.372 1.00 95.62 98 GLN A N 1
ATOM 765 C CA . GLN A 1 98 ? 5.022 -1.370 3.062 1.00 95.62 98 GLN A CA 1
ATOM 766 C C . GLN A 1 98 ? 5.513 -2.798 2.784 1.00 95.62 98 GLN A C 1
ATOM 768 O O . GLN A 1 98 ? 6.471 -3.274 3.396 1.00 95.62 98 GLN A O 1
ATOM 773 N N . LEU A 1 99 ? 4.869 -3.490 1.843 1.00 95.94 99 LEU A N 1
ATOM 774 C CA . LEU A 1 99 ? 5.317 -4.804 1.369 1.00 95.94 99 LEU A CA 1
ATOM 775 C C . LEU A 1 99 ? 5.439 -4.800 -0.151 1.00 95.94 99 LEU A C 1
ATOM 777 O O . LEU A 1 99 ? 4.534 -4.328 -0.835 1.00 95.94 99 LEU A O 1
ATOM 781 N N . SER A 1 100 ? 6.541 -5.351 -0.654 1.00 95.25 100 SER A N 1
ATOM 782 C CA . SER A 1 100 ? 6.823 -5.472 -2.082 1.00 95.25 100 SER A CA 1
ATOM 783 C C . SER A 1 100 ? 6.573 -6.891 -2.579 1.00 95.25 100 SER A C 1
ATOM 785 O O . SER A 1 100 ? 6.946 -7.865 -1.923 1.00 95.25 100 SER A O 1
ATOM 787 N N . TYR A 1 101 ? 5.989 -6.996 -3.768 1.00 94.88 101 TYR A N 1
ATOM 788 C CA . TYR A 1 101 ? 5.847 -8.232 -4.524 1.00 94.88 101 TYR A CA 1
ATOM 789 C C . TYR A 1 101 ? 6.538 -8.063 -5.871 1.00 94.88 101 TYR A C 1
ATOM 791 O O . TYR A 1 101 ? 6.203 -7.149 -6.622 1.00 94.88 101 TYR A O 1
ATOM 799 N N . HIS A 1 102 ? 7.462 -8.961 -6.204 1.00 94.62 102 HIS A N 1
ATOM 800 C CA . HIS A 1 102 ? 7.984 -9.044 -7.563 1.00 94.62 102 HIS A CA 1
ATOM 801 C C . HIS A 1 102 ? 6.905 -9.620 -8.486 1.00 94.62 102 HIS A C 1
ATOM 803 O O . HIS A 1 102 ? 6.319 -10.664 -8.185 1.00 94.62 102 HIS A O 1
ATOM 809 N N . LEU A 1 103 ? 6.632 -8.935 -9.592 1.00 93.44 103 LEU A N 1
ATOM 810 C CA . LEU A 1 103 ? 5.592 -9.313 -10.536 1.00 93.44 103 LEU A CA 1
ATOM 811 C C . LEU A 1 103 ? 6.212 -9.977 -11.762 1.00 93.44 103 LEU A C 1
ATOM 813 O O . LEU A 1 103 ? 7.031 -9.380 -12.454 1.00 93.44 103 LEU A O 1
ATOM 817 N N . ASP A 1 104 ? 5.732 -11.175 -12.090 1.00 90.44 104 ASP A N 1
ATOM 818 C CA . ASP A 1 104 ? 5.877 -11.739 -13.435 1.00 90.44 104 ASP A CA 1
ATOM 819 C C . ASP A 1 104 ? 4.794 -11.135 -14.340 1.00 90.44 104 ASP A C 1
ATOM 821 O O . ASP A 1 104 ? 3.797 -11.767 -14.695 1.00 90.44 104 ASP A O 1
ATOM 825 N N . ALA A 1 105 ? 4.922 -9.832 -14.582 1.00 80.00 105 ALA A N 1
ATOM 826 C CA . ALA A 1 105 ? 3.993 -9.071 -15.396 1.00 80.00 105 ALA A CA 1
ATOM 827 C C . ALA A 1 105 ? 4.550 -8.871 -16.808 1.00 80.00 105 ALA A C 1
ATOM 829 O O . ALA A 1 105 ? 5.756 -8.753 -17.021 1.00 80.00 105 ALA A O 1
ATOM 830 N N . GLY A 1 106 ? 3.641 -8.765 -17.780 1.00 81.44 106 GLY A N 1
ATOM 831 C CA . GLY A 1 106 ? 3.962 -8.118 -19.049 1.00 81.44 106 GLY A CA 1
ATOM 832 C C . GLY A 1 106 ? 4.165 -6.609 -18.862 1.00 81.44 106 GLY A C 1
ATOM 833 O O . GLY A 1 106 ? 4.482 -6.123 -17.779 1.00 81.44 106 GLY A O 1
ATOM 834 N N . GLU A 1 107 ? 3.935 -5.826 -19.911 1.00 86.19 107 GLU A N 1
ATOM 835 C CA . GLU A 1 107 ? 3.950 -4.368 -19.767 1.00 86.19 107 GLU A CA 1
ATOM 836 C C . GLU A 1 107 ? 2.737 -3.882 -18.957 1.00 86.19 107 GLU A C 1
ATOM 838 O O . GLU A 1 107 ? 1.587 -4.084 -19.352 1.00 86.19 107 GLU A O 1
ATOM 843 N N . LEU A 1 108 ? 3.008 -3.224 -17.827 1.00 90.12 108 LEU A N 1
ATOM 844 C CA . LEU A 1 108 ? 2.032 -2.473 -17.039 1.00 90.12 108 LEU A CA 1
ATOM 845 C C . LEU A 1 108 ? 2.245 -0.963 -17.225 1.00 90.12 108 LEU A C 1
ATOM 847 O O . LEU A 1 108 ? 3.176 -0.513 -17.897 1.00 90.12 108 LEU A O 1
ATOM 851 N N . ILE A 1 109 ? 1.363 -0.170 -16.623 1.00 94.31 109 ILE A N 1
ATOM 852 C CA . ILE A 1 109 ? 1.524 1.281 -16.513 1.00 94.31 109 ILE A CA 1
ATOM 853 C C . ILE A 1 109 ? 2.221 1.574 -15.180 1.00 94.31 109 ILE A C 1
ATOM 855 O O . ILE A 1 109 ? 1.865 1.014 -14.148 1.00 94.31 109 ILE A O 1
ATOM 859 N N . ASP A 1 110 ? 3.238 2.430 -15.205 1.00 95.75 110 ASP A N 1
ATOM 860 C CA . ASP A 1 110 ? 3.973 2.824 -14.003 1.00 95.75 110 ASP A CA 1
ATOM 861 C C . ASP A 1 110 ? 3.086 3.701 -13.107 1.00 95.75 110 ASP A C 1
ATOM 863 O O . ASP A 1 110 ? 2.490 4.665 -13.592 1.00 95.75 110 ASP A O 1
ATOM 867 N N . GLY A 1 111 ? 2.955 3.341 -11.827 1.00 96.00 111 GLY A N 1
ATOM 868 C CA . GLY A 1 111 ? 1.990 3.950 -10.907 1.00 96.00 111 GLY A CA 1
ATOM 869 C C . GLY A 1 111 ? 0.557 3.425 -11.068 1.00 96.00 111 GLY A C 1
ATOM 870 O O . GLY A 1 111 ? -0.390 4.066 -10.614 1.00 96.00 111 GLY A O 1
ATOM 871 N N . HIS A 1 112 ? 0.355 2.285 -11.737 1.00 95.81 112 HIS A N 1
ATOM 872 C CA . HIS A 1 112 ? -0.978 1.707 -11.902 1.00 95.81 112 HIS A CA 1
ATOM 873 C C . HIS A 1 112 ? -1.483 1.067 -10.611 1.00 95.81 112 HIS A C 1
ATOM 875 O O . HIS A 1 112 ? -0.845 0.166 -10.069 1.00 95.81 112 HIS A O 1
ATOM 881 N N . GLU A 1 113 ? -2.661 1.482 -10.152 1.00 96.50 113 GLU A N 1
ATOM 882 C CA . GLU A 1 113 ? -3.360 0.814 -9.059 1.00 96.50 113 GLU A CA 1
ATOM 883 C C . GLU A 1 113 ? -3.833 -0.576 -9.500 1.00 96.50 113 GLU A C 1
ATOM 885 O O . GLU A 1 113 ? -4.648 -0.719 -10.410 1.00 96.50 113 GLU A O 1
ATOM 890 N N . VAL A 1 114 ? -3.300 -1.601 -8.842 1.00 96.19 114 VAL A N 1
ATOM 891 C CA . VAL A 1 114 ? -3.639 -3.011 -9.069 1.00 96.19 114 VAL A CA 1
ATOM 892 C C . VAL A 1 114 ? -4.826 -3.427 -8.201 1.00 96.19 114 VAL A C 1
ATOM 894 O O . VAL A 1 114 ? -5.625 -4.271 -8.606 1.00 96.19 114 VAL A O 1
ATOM 897 N N . TRP A 1 115 ? -4.930 -2.856 -6.998 1.00 97.25 115 TRP A N 1
ATOM 898 C CA . TRP A 1 115 ? -5.965 -3.174 -6.020 1.00 97.25 115 TRP A CA 1
ATOM 899 C C . TRP A 1 115 ? -6.183 -2.010 -5.050 1.00 97.25 115 TRP A C 1
ATOM 901 O O . TRP A 1 115 ? -5.218 -1.366 -4.640 1.00 97.25 115 TRP A O 1
ATOM 911 N N . SER A 1 116 ? -7.431 -1.811 -4.627 1.00 96.56 116 SER A N 1
ATOM 912 C CA . SER A 1 116 ? -7.797 -0.982 -3.479 1.00 96.56 116 SER A CA 1
ATOM 913 C C . SER A 1 116 ? -8.994 -1.608 -2.755 1.00 96.56 116 SER A C 1
ATOM 915 O O . SER A 1 116 ? -9.962 -2.038 -3.390 1.00 96.56 116 SER A O 1
ATOM 917 N N . GLU A 1 117 ? -8.929 -1.679 -1.426 1.00 97.69 117 GLU A N 1
ATOM 918 C CA . GLU A 1 117 ? -10.030 -2.126 -0.575 1.00 97.69 117 GLU A CA 1
ATOM 919 C C . GLU A 1 117 ? -10.114 -1.284 0.701 1.00 97.69 117 GLU A C 1
ATOM 921 O O . GLU A 1 117 ? -9.109 -1.020 1.360 1.00 97.69 117 GLU A O 1
ATOM 926 N N . LEU A 1 118 ? -11.338 -0.892 1.066 1.00 96.56 118 LEU A N 1
ATOM 927 C CA . LEU A 1 118 ? -11.632 -0.152 2.290 1.00 96.56 118 LEU A CA 1
ATOM 928 C C . LEU A 1 118 ? -12.195 -1.078 3.369 1.00 96.56 118 LEU A C 1
ATOM 930 O O . LEU A 1 118 ? -13.132 -1.843 3.137 1.00 96.56 118 LEU A O 1
ATOM 934 N N . PHE A 1 119 ? -11.690 -0.912 4.585 1.00 97.81 119 PHE A N 1
ATOM 935 C CA . PHE A 1 119 ? -12.105 -1.623 5.784 1.00 97.81 119 PHE A CA 1
ATOM 936 C C . PHE A 1 119 ? -12.653 -0.633 6.804 1.00 97.81 119 PHE A C 1
ATOM 938 O O . PHE A 1 119 ? -12.060 0.415 7.045 1.00 97.81 119 PHE A O 1
ATOM 945 N N . ALA A 1 120 ? -13.766 -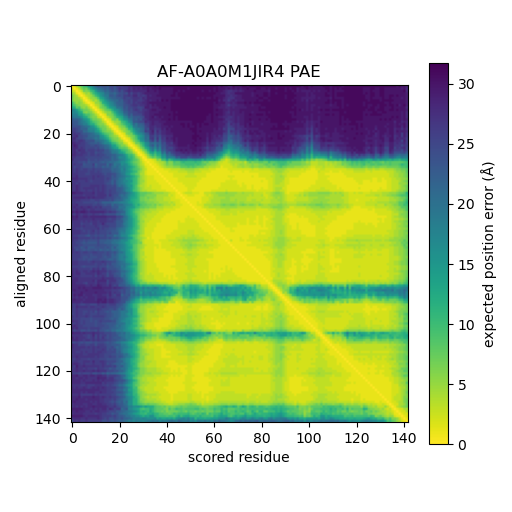0.990 7.440 1.00 97.94 120 ALA A N 1
ATOM 946 C CA . ALA A 1 120 ? -14.240 -0.317 8.642 1.00 97.94 120 ALA A CA 1
ATOM 947 C C . ALA A 1 120 ? -13.877 -1.177 9.859 1.00 97.94 120 ALA A C 1
ATOM 949 O O . ALA A 1 120 ? -14.289 -2.336 9.929 1.00 97.94 120 ALA A O 1
ATOM 950 N N . THR A 1 121 ? -13.118 -0.623 10.801 1.00 98.19 121 THR A N 1
A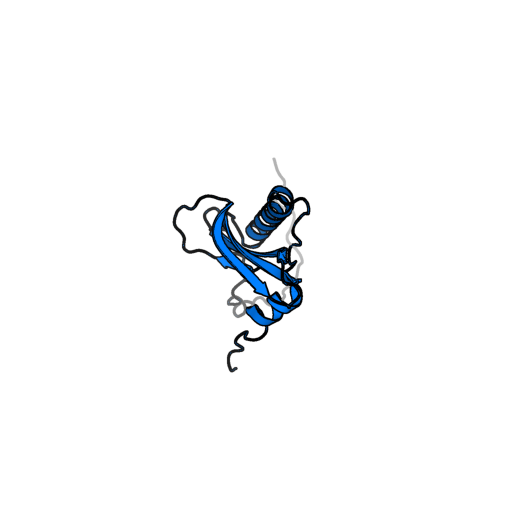TOM 951 C CA . THR A 1 121 ? -12.646 -1.339 11.995 1.00 98.19 121 THR A CA 1
ATOM 952 C C . THR A 1 121 ? -12.558 -0.409 13.205 1.00 98.19 121 THR A C 1
ATOM 954 O O . THR A 1 121 ? -12.421 0.801 13.064 1.00 98.19 121 THR A O 1
ATOM 957 N N . GLU A 1 122 ? -12.635 -0.971 14.408 1.00 98.25 122 GLU A N 1
ATOM 958 C CA . GLU A 1 122 ? -12.350 -0.241 15.654 1.00 98.25 122 GLU A CA 1
ATOM 959 C C . GLU A 1 122 ? -10.841 -0.201 15.966 1.00 98.25 122 GLU A C 1
ATOM 961 O O . GLU A 1 122 ? -10.410 0.472 16.898 1.00 98.25 122 GLU A O 1
ATOM 966 N N . GLU A 1 123 ? -10.033 -0.934 15.199 1.00 98.25 123 GLU A N 1
ATOM 967 C CA . GLU A 1 123 ? -8.580 -1.006 15.350 1.00 98.25 123 GLU A CA 1
ATOM 968 C C . GLU A 1 123 ? -7.907 0.281 14.867 1.00 98.25 123 GLU A C 1
ATOM 970 O O . GLU A 1 123 ? -8.332 0.905 13.889 1.00 98.25 123 GLU A O 1
ATOM 975 N N . SER A 1 124 ? -6.815 0.666 15.523 1.00 98.00 124 SER A N 1
ATOM 976 C CA . SER A 1 124 ? -5.865 1.629 14.960 1.00 98.00 124 SER A CA 1
ATOM 977 C C . SER A 1 124 ? -5.175 1.070 13.706 1.00 98.00 124 SER A C 1
ATOM 979 O O . SER A 1 124 ? -5.221 -0.129 13.428 1.00 98.00 124 SER A O 1
ATOM 981 N N . LEU A 1 125 ? -4.506 1.941 12.944 1.00 97.81 125 LEU A N 1
ATOM 982 C CA . LEU A 1 125 ? -3.793 1.540 11.726 1.00 97.81 125 LEU A CA 1
ATOM 983 C C . LEU A 1 125 ? -2.706 0.482 12.003 1.00 97.81 125 LEU A C 1
ATOM 985 O O . LEU A 1 125 ? -2.599 -0.487 11.254 1.00 97.81 125 LEU A O 1
ATOM 989 N N . ASP A 1 126 ? -1.962 0.637 13.103 1.00 98.19 126 ASP A N 1
ATOM 990 C CA . ASP A 1 126 ? -0.921 -0.309 13.525 1.00 98.19 126 ASP A CA 1
ATOM 991 C C . ASP A 1 126 ? -1.530 -1.649 13.971 1.00 98.19 126 ASP A C 1
ATOM 993 O O . ASP A 1 126 ? -1.074 -2.713 13.561 1.00 98.19 126 ASP A O 1
ATOM 997 N N . GLU A 1 127 ? -2.606 -1.624 14.768 1.00 98.25 127 GLU A N 1
ATOM 998 C CA . GLU A 1 127 ? -3.295 -2.850 15.204 1.00 98.25 127 GLU A CA 1
ATOM 999 C C . GLU A 1 127 ? -3.873 -3.632 14.020 1.00 98.25 127 GLU A C 1
ATOM 1001 O O . GLU A 1 127 ? -3.751 -4.859 13.973 1.00 98.25 127 GLU A O 1
ATOM 1006 N N . PHE A 1 128 ? -4.455 -2.930 13.043 1.00 98.06 128 PHE A N 1
ATOM 1007 C CA . PHE A 1 128 ? -4.948 -3.538 11.812 1.00 98.06 128 PHE A CA 1
ATOM 1008 C C . PHE A 1 128 ? -3.811 -4.195 11.018 1.00 98.06 128 PHE A C 1
ATOM 1010 O O . PHE A 1 128 ? -3.958 -5.334 10.565 1.00 98.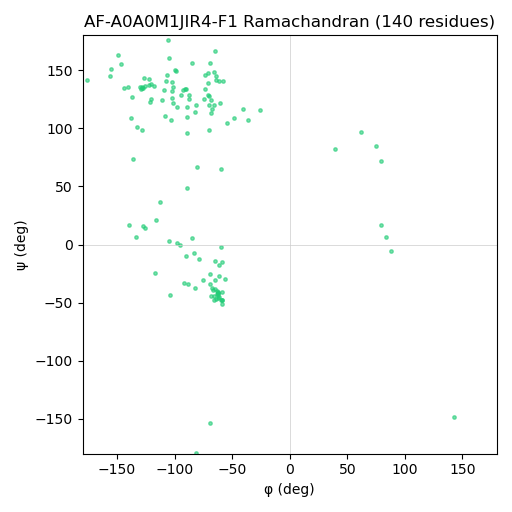06 128 PHE A O 1
ATOM 1017 N N . TYR A 1 129 ? -2.665 -3.515 10.876 1.00 97.62 129 TYR A N 1
ATOM 1018 C CA . TYR A 1 129 ? -1.487 -4.077 10.211 1.00 97.62 129 TYR A CA 1
ATOM 1019 C C . TYR A 1 129 ? -1.011 -5.364 10.898 1.00 97.62 129 TYR A C 1
ATOM 1021 O O . TYR A 1 129 ? -0.864 -6.401 10.243 1.00 97.62 129 TYR A O 1
ATOM 1029 N N . GLU A 1 130 ? -0.825 -5.320 12.218 1.00 97.00 130 GLU A N 1
ATOM 1030 C CA . GLU A 1 130 ? -0.357 -6.459 13.011 1.00 97.00 130 GLU A CA 1
ATOM 1031 C C . GLU A 1 130 ? -1.314 -7.654 12.906 1.00 97.00 130 GLU A C 1
ATOM 1033 O O . GLU A 1 130 ? -0.896 -8.780 12.613 1.00 97.00 130 GLU A O 1
ATOM 1038 N N . ASN A 1 131 ? -2.619 -7.421 13.076 1.00 96.38 131 ASN A N 1
ATOM 1039 C CA . ASN A 1 131 ? -3.615 -8.490 13.030 1.00 96.38 131 ASN A CA 1
ATOM 1040 C C . ASN A 1 131 ? -3.773 -9.100 11.635 1.00 96.38 131 ASN A C 1
ATOM 1042 O O . ASN A 1 131 ? -3.967 -10.315 11.528 1.00 96.38 131 ASN A O 1
ATOM 1046 N N . ARG A 1 132 ? -3.694 -8.287 10.575 1.00 95.06 132 ARG A N 1
ATOM 1047 C CA . ARG A 1 132 ? -3.914 -8.750 9.200 1.00 95.06 132 ARG A CA 1
ATOM 1048 C C . ARG A 1 132 ? -2.681 -9.405 8.585 1.00 95.06 132 ARG A C 1
ATOM 1050 O O . ARG A 1 132 ? -2.842 -10.379 7.851 1.00 95.06 132 ARG A O 1
ATOM 1057 N N . TYR A 1 133 ? -1.478 -8.901 8.868 1.00 94.06 133 TYR A N 1
ATOM 1058 C CA . TYR A 1 133 ? -0.269 -9.302 8.133 1.00 94.06 133 TYR A CA 1
ATOM 1059 C C . TYR A 1 133 ? 0.802 -9.997 8.962 1.00 94.06 133 TYR A C 1
ATOM 1061 O O . TYR A 1 133 ? 1.580 -10.751 8.386 1.00 94.06 133 TYR A O 1
ATOM 1069 N N . VAL A 1 134 ? 0.853 -9.780 10.277 1.00 92.81 134 VAL A N 1
ATOM 1070 C CA . VAL A 1 134 ? 1.940 -10.313 11.119 1.00 92.81 134 VAL A CA 1
ATOM 1071 C C . VAL A 1 134 ? 1.467 -11.511 11.936 1.00 92.81 134 VAL A C 1
ATOM 1073 O O . VAL A 1 134 ? 2.135 -12.541 12.009 1.00 92.81 134 VAL A O 1
ATOM 1076 N N . ARG A 1 135 ? 0.267 -11.424 12.515 1.00 90.94 135 ARG A N 1
ATOM 1077 C CA . ARG A 1 135 ? -0.254 -12.402 13.483 1.00 90.94 135 ARG A CA 1
ATOM 1078 C C . ARG A 1 135 ? -0.286 -13.852 12.991 1.00 90.94 135 ARG A C 1
ATOM 1080 O O . ARG A 1 135 ? -0.207 -14.772 13.804 1.00 90.94 135 ARG A O 1
ATOM 1087 N N . TYR A 1 136 ? -0.451 -14.053 11.689 1.00 87.88 136 TYR A N 1
ATOM 1088 C CA . TYR A 1 136 ? -0.589 -15.371 11.070 1.00 87.88 136 TYR A CA 1
ATOM 1089 C C . TYR A 1 136 ? 0.563 -15.693 10.116 1.00 87.88 136 TYR A C 1
ATOM 1091 O O . TYR A 1 136 ? 0.409 -16.545 9.240 1.00 87.88 136 TYR A O 1
ATOM 1099 N N . GLU A 1 137 ? 1.706 -15.019 10.267 1.00 81.94 137 GLU A N 1
ATOM 1100 C CA . GLU A 1 137 ? 2.890 -15.307 9.467 1.00 81.94 137 GLU A CA 1
ATOM 1101 C C . GLU A 1 137 ? 3.340 -16.757 9.693 1.00 81.94 137 GLU A C 1
ATOM 1103 O O . GLU A 1 137 ? 3.588 -17.203 10.817 1.00 81.94 137 GLU A O 1
ATOM 1108 N N . TYR A 1 138 ? 3.399 -17.518 8.601 1.00 84.56 138 TYR A N 1
ATOM 1109 C CA . TYR A 1 138 ? 3.773 -18.922 8.640 1.00 84.56 138 TYR A CA 1
ATOM 1110 C C . TYR A 1 138 ? 5.251 -19.070 9.004 1.00 84.56 138 TYR A C 1
ATOM 1112 O O . TYR A 1 138 ? 6.127 -18.552 8.316 1.00 84.56 138 TYR A O 1
ATOM 1120 N N . GLN A 1 139 ? 5.519 -19.837 10.056 1.00 83.94 139 GLN A N 1
ATOM 1121 C CA . GLN A 1 139 ? 6.863 -20.242 10.447 1.00 83.94 139 GLN A CA 1
ATOM 1122 C C . GLN A 1 139 ? 7.052 -21.699 10.005 1.00 83.94 139 GLN A C 1
ATOM 1124 O O . GLN A 1 139 ? 6.415 -22.576 10.594 1.00 83.94 139 GLN A O 1
ATOM 1129 N N . PRO A 1 140 ? 7.842 -21.982 8.952 1.00 83.19 140 PRO A N 1
ATOM 1130 C CA . PRO A 1 140 ? 8.075 -23.353 8.520 1.00 83.19 140 PRO A CA 1
ATOM 1131 C C . PRO A 1 140 ? 8.745 -24.168 9.625 1.00 83.19 140 PRO A C 1
ATOM 1133 O O . PRO A 1 140 ? 9.642 -23.673 10.310 1.00 83.19 140 PRO A O 1
ATOM 1136 N N . ASP A 1 141 ? 8.325 -25.426 9.764 1.00 81.50 141 ASP A N 1
ATOM 1137 C CA . ASP A 1 141 ? 9.029 -26.382 10.614 1.00 81.50 141 ASP A CA 1
ATOM 1138 C C . ASP A 1 141 ? 10.493 -26.525 10.141 1.00 81.50 141 ASP A C 1
ATOM 1140 O O . ASP A 1 141 ? 10.741 -26.514 8.927 1.00 81.50 141 ASP A O 1
ATOM 1144 N N . PRO A 1 142 ? 11.455 -26.626 11.077 1.00 73.19 142 PRO A N 1
ATOM 1145 C CA . PRO A 1 142 ? 12.881 -26.719 10.769 1.00 73.19 142 PRO A CA 1
ATOM 1146 C C . PRO A 1 142 ? 13.280 -27.992 10.010 1.00 73.19 142 PRO A C 1
ATOM 1148 O O . PRO A 1 142 ? 12.641 -29.053 10.208 1.00 73.19 142 PRO A O 1
#

Nearest PDB structures (foldseek):
  8jan-assembly1_m  TM=3.566E-01  e=2.544E+00  Escherichia phage P1
  6gel-assembly2_B  TM=2.816E-01  e=8.786E+00  Aequorea victoria

Secondary structure (DSSP, 8-state):
---------------TTS-TT------------TT-EEEEEEEEEEEE-TTS-EEEEEEEEEEE-SSHHHHHHHHHHHHHHHHHHSSSSSPPEEPS--EEEEE--SS--TTEEEEEEEEEESS-HHHHHIIIIITT------

Mean predicted aligned error: 11.7 Å